Protein AF-A0A1H0B2C4-F1 (afdb_monomer_lite)

Sequence (68 aa):
MKKAILAVVLNVVGVLLGVFSLMLLEGAIELAVEGGADAAAAFFMLPLAAILAAVSLGMLWGCGRLRA

Organism: NCBI:txid332524

Radius of gyration: 15.41 Å; chains: 1; bounding box: 36×14×46 Å

Structure (mmCIF, N/CA/C/O backbone):
data_AF-A0A1H0B2C4-F1
#
_entry.id   AF-A0A1H0B2C4-F1
#
loop_
_atom_site.group_PDB
_atom_site.id
_atom_site.type_symbol
_atom_site.label_atom_id
_atom_site.label_alt_id
_atom_site.labe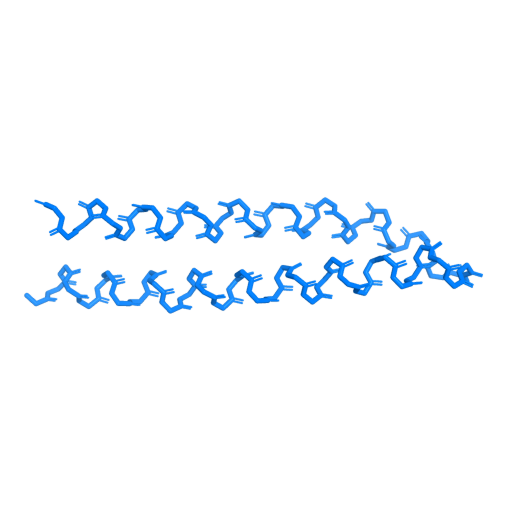l_comp_id
_atom_site.label_asym_id
_atom_site.label_entity_id
_atom_site.label_seq_id
_atom_site.pdbx_PDB_ins_code
_atom_site.Cartn_x
_atom_site.Cartn_y
_atom_site.Cartn_z
_atom_site.occupancy
_atom_site.B_iso_or_equiv
_atom_site.auth_seq_id
_atom_site.auth_comp_id
_atom_site.auth_asym_id
_atom_site.auth_atom_id
_atom_site.pdbx_PDB_model_num
ATOM 1 N N . MET A 1 1 ? -21.795 -0.845 19.299 1.00 65.06 1 MET A N 1
ATOM 2 C CA . MET A 1 1 ? -21.731 -1.794 18.159 1.00 65.06 1 MET A CA 1
ATOM 3 C C . MET A 1 1 ? -21.337 -1.146 16.829 1.00 65.06 1 MET A C 1
ATOM 5 O O . MET A 1 1 ? -20.349 -1.585 16.264 1.00 65.06 1 MET A O 1
ATOM 9 N N . LYS A 1 2 ? -22.008 -0.086 16.341 1.00 77.62 2 LYS A N 1
ATOM 10 C CA . LYS A 1 2 ? -21.699 0.534 15.025 1.00 77.62 2 LYS A CA 1
ATOM 11 C C . LYS A 1 2 ? -20.222 0.936 14.830 1.00 77.62 2 LYS A C 1
ATOM 13 O O . LYS A 1 2 ? -19.645 0.640 13.794 1.00 77.62 2 LYS A O 1
ATOM 18 N N . LYS A 1 3 ? -19.587 1.535 15.849 1.00 79.25 3 LYS A N 1
ATOM 19 C CA . LYS A 1 3 ? -18.157 1.909 15.815 1.00 79.25 3 LYS A CA 1
ATOM 20 C C . LYS A 1 3 ? -17.214 0.701 15.738 1.00 79.25 3 LYS A C 1
ATOM 22 O O . LYS A 1 3 ? -16.218 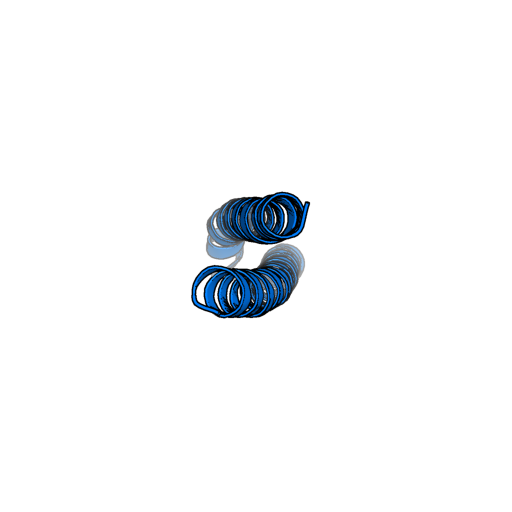0.753 15.033 1.00 79.25 3 LYS A O 1
ATOM 27 N N . ALA A 1 4 ? -17.555 -0.392 16.424 1.00 82.56 4 ALA A N 1
ATOM 28 C CA . ALA A 1 4 ? -16.765 -1.621 16.403 1.00 82.56 4 ALA A CA 1
ATOM 29 C C . ALA A 1 4 ? -16.811 -2.284 15.020 1.00 82.56 4 ALA A C 1
ATOM 31 O O . ALA A 1 4 ? -15.773 -2.671 14.498 1.00 82.56 4 ALA A O 1
ATOM 32 N N . ILE A 1 5 ? -17.993 -2.333 14.395 1.00 86.50 5 ILE A N 1
ATOM 33 C CA . ILE A 1 5 ? -18.159 -2.840 13.025 1.00 86.50 5 ILE A CA 1
ATOM 34 C C . ILE A 1 5 ? -17.352 -1.982 12.044 1.00 86.50 5 ILE A C 1
ATOM 36 O O . ILE A 1 5 ? -16.589 -2.524 11.253 1.00 86.50 5 ILE A O 1
ATOM 40 N N . LEU A 1 6 ? -17.447 -0.651 12.141 1.00 85.94 6 LEU A N 1
ATOM 41 C CA . LEU A 1 6 ? -16.670 0.261 11.296 1.00 85.94 6 LEU A CA 1
ATOM 42 C C . LEU A 1 6 ? -15.156 0.057 11.460 1.00 85.94 6 LEU A C 1
ATOM 44 O O . LEU A 1 6 ? -14.434 0.019 10.468 1.00 85.94 6 LEU A O 1
ATOM 48 N N . ALA A 1 7 ? -14.678 -0.119 12.694 1.00 87.19 7 ALA A N 1
ATOM 49 C CA . ALA A 1 7 ? -13.273 -0.397 12.966 1.00 87.19 7 ALA A CA 1
ATOM 50 C C . ALA A 1 7 ? -12.828 -1.731 12.344 1.00 87.19 7 ALA A C 1
ATOM 52 O O . ALA A 1 7 ? -11.763 -1.794 11.743 1.00 87.19 7 ALA A O 1
ATOM 53 N N . VAL A 1 8 ? -13.638 -2.791 12.441 1.00 90.25 8 VAL A N 1
ATOM 54 C CA . VAL A 1 8 ? -13.332 -4.084 11.802 1.00 90.25 8 VAL A CA 1
ATOM 55 C C . VAL A 1 8 ? -13.269 -3.942 10.282 1.00 90.25 8 VAL A C 1
ATOM 57 O O . VAL A 1 8 ? -12.300 -4.395 9.680 1.00 90.25 8 VAL A O 1
ATOM 60 N N . VAL A 1 9 ? -14.243 -3.265 9.669 1.00 90.81 9 VAL A N 1
ATOM 61 C CA . VAL A 1 9 ? -14.277 -3.052 8.213 1.00 90.81 9 VAL A CA 1
ATOM 62 C C . VAL A 1 9 ? -13.055 -2.263 7.744 1.00 90.81 9 VAL A C 1
ATOM 64 O O . VAL A 1 9 ? -12.384 -2.696 6.813 1.00 90.81 9 VAL A O 1
ATOM 67 N N . LEU A 1 10 ? -12.711 -1.158 8.414 1.00 91.00 10 LEU A N 1
ATOM 68 C CA . LEU A 1 10 ? -11.515 -0.372 8.086 1.00 91.00 10 LEU A CA 1
ATOM 69 C C . LEU A 1 10 ? -10.227 -1.184 8.229 1.00 91.00 10 LEU A C 1
ATOM 71 O O . LEU A 1 10 ? -9.308 -1.008 7.436 1.00 91.00 10 LEU A O 1
ATOM 75 N N . ASN A 1 11 ? -10.164 -2.084 9.212 1.00 92.69 11 ASN A N 1
ATOM 76 C CA . ASN A 1 11 ? -9.007 -2.951 9.391 1.00 92.69 11 ASN A CA 1
ATOM 77 C C . ASN A 1 11 ? -8.882 -3.954 8.241 1.00 92.69 11 ASN A C 1
ATOM 79 O O . ASN A 1 11 ? -7.833 -4.030 7.614 1.00 92.69 11 ASN A O 1
ATOM 83 N N . VAL A 1 12 ? -9.964 -4.673 7.922 1.00 94.44 12 VAL A N 1
ATOM 84 C CA . VAL A 1 12 ? -9.964 -5.669 6.840 1.00 94.44 12 VAL A CA 1
ATOM 85 C C . VAL A 1 12 ? -9.640 -5.007 5.503 1.00 94.44 12 VAL A C 1
ATOM 87 O O . VAL A 1 12 ? -8.755 -5.474 4.793 1.00 94.44 12 VAL A O 1
ATOM 90 N N . VAL A 1 13 ? -10.291 -3.887 5.177 1.00 94.75 13 VAL A N 1
ATOM 91 C CA . VAL A 1 13 ? -10.029 -3.158 3.927 1.00 94.75 13 VAL A CA 1
ATOM 92 C C . VAL A 1 13 ? -8.606 -2.601 3.906 1.00 94.75 13 VAL A C 1
ATOM 94 O O . VAL A 1 13 ? -7.922 -2.735 2.895 1.00 94.75 13 VAL A O 1
ATOM 97 N N . GLY A 1 14 ? -8.129 -2.040 5.020 1.00 93.00 14 GLY A N 1
ATOM 98 C CA . GLY A 1 14 ? -6.761 -1.542 5.139 1.00 93.00 14 GLY A CA 1
ATOM 99 C C . GLY A 1 14 ? -5.725 -2.638 4.892 1.00 93.00 14 GLY A C 1
ATOM 100 O O . GLY A 1 14 ? -4.812 -2.440 4.094 1.00 93.00 14 GLY A O 1
ATOM 101 N N . VAL A 1 15 ? -5.891 -3.817 5.498 1.00 95.50 15 VAL A N 1
ATOM 102 C CA . VAL A 1 15 ? -4.997 -4.966 5.275 1.00 95.50 15 VAL A CA 1
ATOM 103 C C . VAL A 1 15 ? -5.043 -5.426 3.817 1.00 95.50 15 VAL A C 1
ATOM 105 O O . VAL A 1 15 ? -3.987 -5.590 3.210 1.00 95.50 15 VAL A O 1
ATOM 108 N N . LEU A 1 16 ? -6.234 -5.586 3.232 1.00 96.62 16 LEU A N 1
ATOM 109 C CA . LEU A 1 16 ? -6.376 -6.024 1.837 1.00 96.62 16 LEU A CA 1
ATOM 110 C C . LEU A 1 16 ? -5.730 -5.040 0.854 1.00 96.62 16 LEU A C 1
ATOM 112 O O . LEU A 1 16 ? -5.032 -5.467 -0.063 1.00 96.62 16 LEU A O 1
ATOM 116 N N . LEU A 1 17 ? -5.901 -3.733 1.074 1.00 95.88 17 LEU A N 1
ATOM 117 C CA . LEU A 1 17 ? -5.232 -2.698 0.282 1.00 95.88 17 LEU A CA 1
ATOM 118 C C . LEU A 1 17 ? -3.711 -2.751 0.434 1.00 95.88 17 LEU A C 1
ATOM 120 O O . LEU A 1 17 ? -3.000 -2.547 -0.546 1.00 95.88 17 LEU A O 1
ATOM 124 N N . GLY A 1 18 ? -3.213 -3.053 1.634 1.00 95.56 18 GLY A N 1
ATOM 125 C CA . GLY A 1 18 ? -1.783 -3.223 1.879 1.00 95.56 18 GLY A 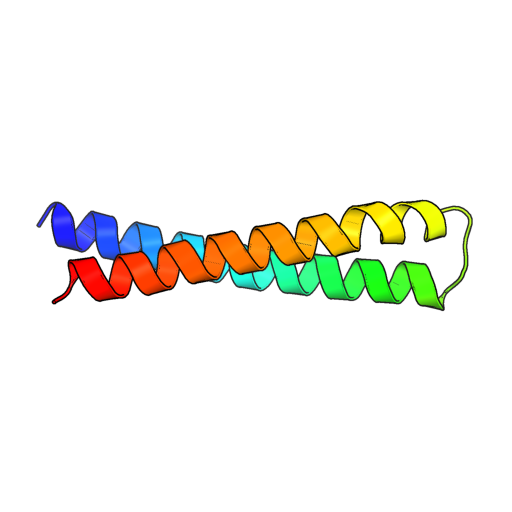CA 1
ATOM 126 C C . GLY A 1 18 ? -1.210 -4.412 1.108 1.00 95.56 18 GLY A C 1
ATOM 127 O O . GLY A 1 18 ? -0.216 -4.266 0.404 1.00 95.56 18 GLY A O 1
ATOM 128 N N . VAL A 1 19 ? -1.873 -5.571 1.167 1.00 97.06 19 VAL A N 1
ATOM 129 C CA . 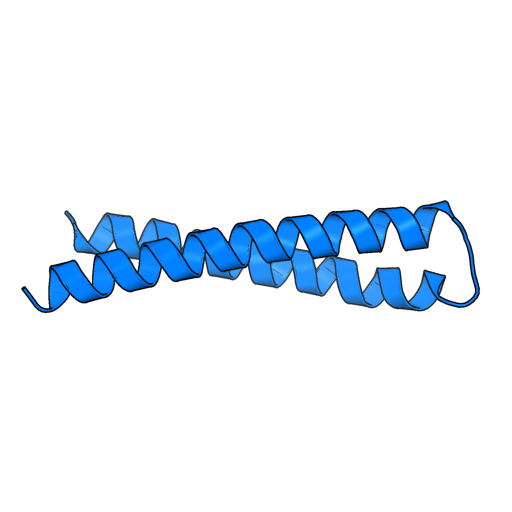VAL A 1 19 ? -1.463 -6.769 0.412 1.00 97.06 19 VAL A CA 1
ATOM 130 C C . VAL A 1 19 ? -1.494 -6.505 -1.094 1.00 97.06 19 VAL A C 1
ATOM 132 O O . VAL A 1 19 ? -0.528 -6.800 -1.792 1.00 97.06 19 VAL A O 1
ATOM 135 N N . PHE A 1 20 ? -2.569 -5.895 -1.594 1.00 95.38 20 PHE A N 1
ATOM 136 C CA . PHE A 1 20 ? -2.695 -5.558 -3.011 1.00 95.38 20 PHE A CA 1
ATOM 137 C C . PHE A 1 20 ? -1.623 -4.559 -3.470 1.00 95.38 20 PHE A C 1
ATOM 139 O O . PHE A 1 20 ? -1.046 -4.713 -4.544 1.00 95.38 20 PHE A O 1
ATOM 146 N N . SER A 1 21 ? -1.302 -3.568 -2.637 1.00 96.56 21 SER A N 1
ATOM 147 C CA . SER A 1 21 ? -0.211 -2.630 -2.896 1.00 96.56 21 SER A CA 1
ATOM 148 C C . SER A 1 21 ? 1.143 -3.327 -3.023 1.00 96.56 21 SER A C 1
ATOM 150 O O . SER A 1 21 ? 1.944 -2.912 -3.857 1.00 96.56 21 SER A O 1
ATOM 152 N N . LEU A 1 22 ? 1.421 -4.336 -2.195 1.00 95.81 22 LEU A N 1
ATOM 153 C CA . LEU A 1 22 ? 2.674 -5.088 -2.265 1.00 95.81 22 LEU A CA 1
ATOM 154 C C . LEU A 1 22 ? 2.740 -5.936 -3.537 1.00 95.81 22 LEU A C 1
ATOM 156 O O . LEU A 1 22 ? 3.765 -5.913 -4.205 1.00 95.81 22 LEU A O 1
ATOM 160 N N . MET A 1 23 ? 1.637 -6.586 -3.921 1.00 95.38 23 MET A N 1
ATOM 161 C CA . MET A 1 23 ? 1.556 -7.322 -5.191 1.00 95.38 23 MET A CA 1
ATOM 162 C C . MET A 1 23 ? 1.789 -6.410 -6.400 1.00 95.38 23 MET A C 1
ATOM 164 O O . MET A 1 23 ? 2.513 -6.773 -7.321 1.00 95.38 23 MET A O 1
ATOM 168 N N . LEU A 1 24 ? 1.206 -5.206 -6.398 1.00 94.38 24 LEU A N 1
ATOM 169 C CA . LEU A 1 24 ? 1.448 -4.230 -7.463 1.00 94.38 24 LEU A CA 1
ATOM 170 C C . LEU A 1 24 ? 2.899 -3.751 -7.496 1.00 94.38 24 LEU A C 1
ATOM 172 O O . LEU A 1 24 ? 3.441 -3.554 -8.578 1.00 94.38 24 LEU A O 1
ATOM 176 N N . LEU A 1 25 ? 3.521 -3.549 -6.333 1.00 93.94 25 LEU A N 1
ATOM 177 C CA . LEU A 1 25 ? 4.927 -3.168 -6.256 1.00 93.94 25 LEU A CA 1
ATOM 178 C C . LEU A 1 25 ? 5.832 -4.281 -6.795 1.00 93.94 25 LEU A C 1
ATOM 180 O O . LEU A 1 25 ? 6.749 -3.992 -7.555 1.00 93.94 25 LEU A O 1
ATOM 184 N N . GLU A 1 26 ? 5.558 -5.530 -6.425 1.00 93.88 26 GLU A N 1
ATOM 185 C CA . GLU A 1 26 ? 6.285 -6.705 -6.907 1.00 93.88 26 GLU A CA 1
ATOM 186 C C . GLU A 1 26 ? 6.189 -6.819 -8.433 1.00 93.88 26 GLU A C 1
ATOM 188 O O . GLU A 1 26 ? 7.220 -6.812 -9.102 1.00 93.88 26 GLU A O 1
ATOM 193 N N . GLY A 1 27 ? 4.975 -6.760 -8.991 1.00 91.62 27 GLY A N 1
ATOM 194 C CA . GLY A 1 27 ? 4.778 -6.774 -10.444 1.00 91.62 27 GLY A CA 1
ATOM 195 C C . GLY A 1 27 ? 5.403 -5.568 -11.159 1.00 91.62 27 GLY A C 1
ATOM 196 O O . GLY A 1 27 ? 5.944 -5.706 -12.253 1.00 91.62 27 GLY A O 1
ATOM 197 N N . ALA A 1 28 ? 5.398 -4.380 -10.544 1.00 90.31 28 ALA A N 1
ATOM 198 C CA . ALA A 1 28 ? 6.067 -3.205 -11.106 1.00 90.31 28 ALA A CA 1
ATOM 199 C C . ALA A 1 28 ? 7.590 -3.383 -11.166 1.00 90.31 28 ALA A C 1
ATOM 201 O O . ALA A 1 28 ? 8.217 -2.981 -12.146 1.00 90.31 28 ALA A O 1
ATOM 202 N N . ILE A 1 29 ? 8.187 -3.969 -10.124 1.00 90.94 29 ILE A N 1
ATOM 203 C CA . ILE A 1 29 ? 9.623 -4.256 -10.080 1.00 90.94 29 ILE A CA 1
ATOM 204 C C . ILE A 1 29 ? 9.972 -5.326 -11.114 1.00 90.94 29 ILE A C 1
ATOM 206 O O . ILE A 1 29 ? 10.931 -5.144 -11.856 1.00 90.94 29 ILE A O 1
ATOM 210 N N . GLU A 1 30 ? 9.185 -6.396 -11.200 1.00 91.62 30 GLU A N 1
ATOM 211 C CA . GLU A 1 30 ? 9.369 -7.472 -12.178 1.00 91.62 30 GLU A CA 1
ATOM 212 C C . GLU A 1 30 ? 9.359 -6.921 -13.613 1.00 91.62 30 GLU A C 1
ATOM 214 O O . GLU A 1 30 ? 10.336 -7.087 -14.343 1.00 91.62 30 GLU A O 1
ATOM 219 N N . LEU A 1 31 ? 8.349 -6.120 -13.971 1.00 90.94 31 LEU A N 1
ATOM 220 C CA . LEU A 1 31 ? 8.266 -5.454 -15.278 1.00 90.94 31 LEU A CA 1
ATOM 221 C C . LEU A 1 31 ? 9.433 -4.493 -15.553 1.00 90.94 31 LEU A C 1
ATOM 223 O O . LEU A 1 31 ? 9.874 -4.361 -16.698 1.00 90.94 31 LEU A O 1
ATOM 227 N N . ALA A 1 32 ? 9.929 -3.800 -14.524 1.00 87.00 32 ALA A N 1
ATOM 228 C CA . ALA A 1 32 ? 11.071 -2.898 -14.655 1.00 87.00 32 ALA A CA 1
ATOM 229 C C . ALA A 1 32 ? 12.396 -3.652 -14.860 1.00 87.00 32 ALA A C 1
ATOM 231 O O . ALA A 1 32 ? 13.285 -3.138 -15.540 1.00 87.00 32 ALA A O 1
ATOM 232 N N . VAL A 1 33 ? 12.533 -4.843 -14.271 1.00 88.56 33 VAL A N 1
ATOM 233 C CA . VAL A 1 33 ? 13.745 -5.673 -14.339 1.00 88.56 33 VAL A CA 1
ATOM 234 C C . VAL A 1 33 ? 13.788 -6.504 -15.617 1.00 88.56 33 VAL A C 1
ATOM 236 O O . VAL A 1 33 ? 14.836 -6.559 -16.259 1.00 88.56 33 VAL A O 1
ATOM 239 N N . GLU A 1 34 ? 12.679 -7.134 -16.005 1.00 87.88 34 GLU A N 1
ATOM 240 C CA . GLU A 1 34 ? 12.635 -8.019 -17.177 1.00 87.88 34 GLU A CA 1
ATOM 241 C C . GLU A 1 34 ? 12.768 -7.265 -18.506 1.00 87.88 34 GLU A C 1
ATOM 243 O O . GLU A 1 34 ? 13.200 -7.850 -19.497 1.00 87.88 34 GLU A O 1
ATOM 248 N N . GLY A 1 35 ? 12.465 -5.962 -18.526 1.00 74.25 35 GLY A N 1
ATOM 249 C CA . GLY A 1 35 ? 12.750 -5.093 -19.666 1.00 74.25 35 GLY A CA 1
ATOM 250 C C . GLY A 1 35 ? 12.040 -5.543 -20.946 1.00 74.25 35 GLY A C 1
ATOM 251 O O . GLY A 1 35 ? 12.667 -6.037 -21.879 1.00 74.25 35 GLY A O 1
ATOM 252 N N . GLY A 1 36 ? 10.722 -5.339 -21.005 1.00 76.44 36 GLY A N 1
ATOM 253 C CA . GLY A 1 36 ? 9.882 -5.648 -22.168 1.00 76.44 36 GLY A CA 1
ATOM 254 C C . GLY A 1 36 ? 9.108 -4.439 -22.699 1.00 76.44 36 GLY A C 1
ATOM 255 O O . GLY A 1 36 ? 9.257 -3.318 -22.211 1.00 76.44 36 GLY A O 1
ATOM 256 N N . ALA A 1 37 ? 8.228 -4.670 -23.680 1.00 72.56 37 ALA A N 1
ATOM 257 C CA . ALA A 1 37 ? 7.320 -3.639 -24.205 1.00 72.56 37 ALA A CA 1
ATOM 258 C C . ALA A 1 37 ? 6.454 -2.999 -23.098 1.00 72.56 37 ALA A C 1
ATOM 260 O O . ALA A 1 37 ? 6.096 -1.825 -23.182 1.00 72.56 37 ALA A O 1
ATOM 261 N N . ASP A 1 38 ? 6.203 -3.755 -22.027 1.00 78.12 38 ASP A N 1
ATOM 262 C CA . ASP A 1 38 ? 5.392 -3.355 -20.881 1.00 78.12 38 ASP A CA 1
ATOM 263 C C . ASP A 1 38 ? 6.196 -2.685 -19.749 1.00 78.12 38 ASP A C 1
ATOM 265 O O . ASP A 1 38 ? 5.618 -2.292 -18.737 1.00 78.12 38 ASP A O 1
ATOM 269 N N . ALA A 1 39 ? 7.507 -2.456 -19.908 1.00 79.94 39 ALA A N 1
ATOM 270 C CA . ALA A 1 39 ? 8.319 -1.747 -18.907 1.00 79.94 39 ALA A CA 1
ATOM 271 C C . ALA A 1 39 ? 7.819 -0.309 -18.650 1.00 79.94 39 ALA A C 1
ATOM 273 O O . ALA A 1 39 ? 7.991 0.243 -17.563 1.00 79.94 39 ALA A O 1
ATOM 274 N N . ALA A 1 40 ? 7.128 0.296 -19.623 1.00 82.38 40 ALA A N 1
ATOM 275 C CA . ALA A 1 40 ? 6.456 1.581 -19.444 1.00 82.38 40 ALA A CA 1
ATOM 276 C C . ALA A 1 40 ? 5.315 1.515 -18.407 1.00 82.38 40 ALA A C 1
ATOM 278 O O . ALA A 1 40 ? 5.045 2.509 -17.733 1.00 82.38 40 ALA A O 1
ATOM 279 N N . ALA A 1 41 ? 4.668 0.356 -18.232 1.00 82.31 41 ALA A N 1
ATOM 280 C CA . ALA A 1 41 ? 3.609 0.169 -17.243 1.00 82.31 41 ALA A CA 1
ATOM 281 C C . ALA A 1 41 ? 4.153 0.198 -15.804 1.00 82.31 41 ALA A C 1
ATOM 283 O O . ALA A 1 41 ? 3.471 0.706 -14.910 1.00 82.31 41 ALA A O 1
ATOM 284 N N . ALA A 1 42 ? 5.402 -0.234 -15.586 1.00 85.12 42 ALA A N 1
ATOM 285 C CA . ALA A 1 42 ? 6.063 -0.161 -14.282 1.00 85.12 42 ALA A CA 1
ATOM 286 C C . ALA A 1 42 ? 6.101 1.278 -13.732 1.00 85.12 42 ALA A C 1
ATOM 288 O O . ALA A 1 42 ? 5.849 1.493 -12.545 1.00 85.12 42 ALA A O 1
ATOM 289 N N . PHE A 1 43 ? 6.308 2.278 -14.602 1.00 83.44 43 PHE A N 1
ATOM 290 C CA . PHE A 1 43 ? 6.306 3.697 -14.219 1.00 83.44 43 PHE A CA 1
ATOM 291 C C . PHE A 1 43 ? 4.960 4.179 -13.670 1.00 83.44 43 PHE A C 1
ATOM 293 O O . PHE A 1 43 ? 4.938 5.090 -12.844 1.00 83.44 43 PHE A O 1
ATOM 300 N N . PHE A 1 44 ? 3.845 3.581 -14.095 1.00 86.38 44 PHE A N 1
ATOM 301 C CA . PHE A 1 44 ? 2.510 3.914 -13.587 1.00 86.38 44 PHE A CA 1
ATOM 302 C C . PHE A 1 44 ? 2.116 3.062 -12.378 1.00 86.38 44 PHE A C 1
ATOM 304 O O . PHE A 1 44 ? 1.400 3.536 -11.493 1.00 86.38 44 PHE A O 1
ATOM 311 N N . MET A 1 45 ? 2.602 1.822 -12.308 1.00 87.44 45 MET A N 1
ATOM 312 C CA . MET A 1 45 ? 2.305 0.910 -11.206 1.00 87.44 45 MET A CA 1
ATOM 313 C C . MET A 1 45 ? 3.018 1.300 -9.906 1.00 87.44 45 MET A C 1
ATOM 315 O O . MET A 1 45 ? 2.420 1.189 -8.837 1.00 87.44 45 MET A O 1
ATOM 319 N N . LEU A 1 46 ? 4.247 1.822 -9.975 1.00 88.56 46 LEU A N 1
ATOM 320 C CA . LEU A 1 46 ? 5.028 2.212 -8.791 1.00 88.56 46 LEU A CA 1
ATOM 321 C C . LEU A 1 46 ? 4.358 3.336 -7.967 1.00 88.56 46 LEU A C 1
ATOM 323 O O . LEU A 1 46 ? 4.170 3.165 -6.758 1.00 88.56 46 LEU A O 1
ATOM 327 N N . PRO A 1 47 ? 3.919 4.458 -8.576 1.00 91.56 47 PRO A N 1
ATOM 328 C CA . PRO A 1 47 ? 3.16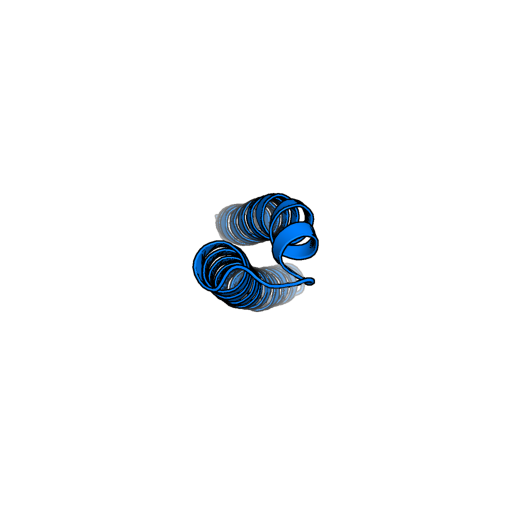5 5.491 -7.868 1.00 91.56 47 PRO A CA 1
ATOM 329 C C . PRO A 1 47 ? 1.820 4.978 -7.347 1.00 91.56 47 PRO A C 1
ATOM 331 O O . PRO A 1 47 ? 1.413 5.333 -6.241 1.00 91.56 47 PRO A O 1
ATOM 334 N N . LEU A 1 48 ? 1.135 4.125 -8.118 1.00 92.69 48 LEU A N 1
ATOM 335 C CA . LEU A 1 48 ? -0.147 3.551 -7.714 1.00 92.69 48 LEU A CA 1
ATOM 336 C C . LEU A 1 48 ? 0.002 2.673 -6.465 1.00 92.69 48 LEU A C 1
ATOM 338 O O . LEU A 1 48 ? -0.774 2.825 -5.521 1.00 92.69 48 LEU A O 1
ATOM 342 N N . ALA A 1 49 ? 1.024 1.815 -6.426 1.00 93.50 49 ALA A N 1
ATOM 343 C CA . ALA A 1 49 ? 1.364 1.028 -5.247 1.00 93.50 49 ALA A CA 1
ATOM 344 C C . ALA A 1 49 ? 1.637 1.943 -4.040 1.00 93.50 49 ALA A C 1
ATOM 346 O O . ALA A 1 49 ? 1.032 1.768 -2.987 1.00 93.50 49 ALA A O 1
ATOM 347 N N . ALA A 1 50 ? 2.449 2.993 -4.194 1.00 92.81 50 ALA A N 1
ATOM 348 C CA . ALA A 1 50 ? 2.733 3.926 -3.100 1.00 92.81 50 ALA A CA 1
ATOM 349 C C . ALA A 1 50 ? 1.466 4.616 -2.545 1.00 92.81 50 ALA A C 1
ATOM 351 O O . ALA A 1 50 ? 1.304 4.736 -1.327 1.00 92.81 50 ALA A O 1
ATOM 352 N N . ILE A 1 51 ? 0.542 5.031 -3.418 1.00 95.75 51 ILE A N 1
ATOM 353 C CA . ILE A 1 51 ? -0.739 5.630 -3.010 1.00 95.75 51 ILE A CA 1
ATOM 354 C C . ILE A 1 51 ? -1.584 4.613 -2.236 1.00 95.75 51 ILE A C 1
ATOM 356 O O . ILE A 1 51 ? -2.119 4.939 -1.175 1.00 95.75 51 ILE A O 1
ATOM 360 N N . LEU A 1 52 ? -1.693 3.378 -2.728 1.00 95.25 52 LEU A N 1
ATOM 361 C CA . LEU A 1 52 ? -2.480 2.330 -2.073 1.00 95.25 52 LEU A CA 1
ATOM 362 C C . LEU A 1 52 ? -1.900 1.942 -0.708 1.00 95.25 52 LEU A C 1
ATOM 364 O O . LEU A 1 52 ? -2.665 1.785 0.248 1.00 95.25 52 LEU A O 1
ATOM 368 N N . ALA A 1 53 ? -0.573 1.884 -0.577 1.00 94.75 53 ALA A N 1
ATOM 369 C CA . ALA A 1 53 ? 0.098 1.716 0.710 1.00 94.75 53 ALA A CA 1
ATOM 370 C C . ALA A 1 53 ? -0.243 2.858 1.684 1.00 94.75 53 ALA A C 1
ATOM 372 O O . ALA A 1 53 ? -0.580 2.606 2.842 1.00 94.75 53 ALA A O 1
ATOM 373 N N . ALA A 1 54 ? -0.225 4.115 1.227 1.00 95.19 54 ALA A N 1
ATOM 374 C CA . ALA A 1 54 ? -0.573 5.263 2.065 1.00 95.19 54 ALA A CA 1
ATOM 375 C C . ALA A 1 54 ? -2.043 5.230 2.523 1.00 95.19 54 ALA A C 1
ATOM 377 O O . ALA A 1 54 ? -2.335 5.492 3.694 1.00 95.19 54 ALA A O 1
ATOM 378 N N . VAL A 1 55 ? -2.971 4.859 1.634 1.00 94.75 55 VAL A N 1
ATOM 379 C CA . VAL A 1 55 ? -4.396 4.696 1.973 1.00 94.75 55 VAL A CA 1
ATOM 380 C C . VAL A 1 55 ? -4.590 3.555 2.974 1.00 94.75 55 VAL A C 1
ATOM 382 O O . VAL A 1 55 ? -5.316 3.725 3.956 1.00 94.75 55 VAL A O 1
ATOM 385 N N . SER A 1 56 ? -3.906 2.426 2.772 1.00 95.38 56 SER A N 1
ATOM 386 C CA . SER A 1 56 ? -3.899 1.291 3.702 1.00 95.38 56 SE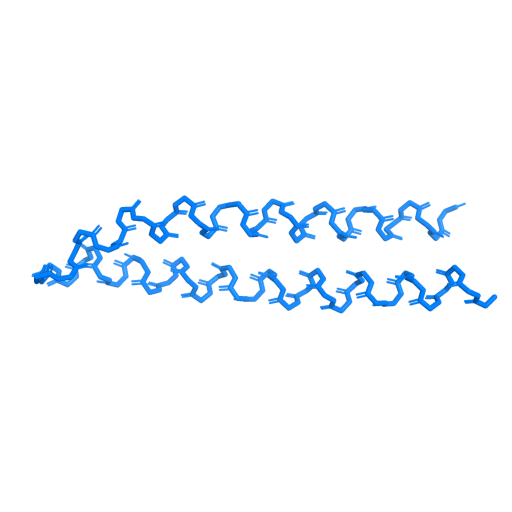R A CA 1
ATOM 387 C C . SER A 1 56 ? -3.452 1.723 5.102 1.00 95.38 56 SER A C 1
ATOM 389 O O . SER A 1 56 ? -4.184 1.523 6.076 1.00 95.38 56 SER A O 1
ATOM 391 N N . LEU A 1 57 ? -2.308 2.408 5.204 1.00 93.56 57 LEU A N 1
ATOM 392 C CA . LEU A 1 57 ? -1.794 2.931 6.472 1.00 93.56 57 LEU A CA 1
ATOM 393 C C . LEU A 1 57 ? -2.769 3.921 7.119 1.00 93.56 57 LEU A C 1
ATOM 395 O O . LEU A 1 57 ? -3.014 3.839 8.323 1.00 93.56 57 LEU A O 1
ATOM 399 N N . GLY A 1 58 ? -3.376 4.813 6.333 1.00 92.06 58 GLY A N 1
ATOM 400 C CA . GLY A 1 58 ? -4.388 5.752 6.816 1.00 92.06 58 GLY A CA 1
ATOM 401 C C . GLY A 1 58 ? -5.616 5.051 7.406 1.00 92.06 58 GLY A C 1
ATOM 402 O O . GLY A 1 58 ? -6.088 5.432 8.480 1.00 92.06 58 GLY A O 1
ATOM 403 N N . MET A 1 59 ? -6.101 3.989 6.759 1.00 89.44 59 MET A N 1
ATOM 404 C CA . MET A 1 59 ? -7.214 3.177 7.264 1.00 89.44 59 MET A CA 1
ATOM 405 C C . MET A 1 59 ? -6.849 2.424 8.548 1.00 89.44 59 MET A C 1
ATOM 407 O O . MET A 1 59 ? -7.647 2.388 9.489 1.00 89.44 59 MET A O 1
ATOM 411 N N . LEU A 1 60 ? -5.637 1.870 8.623 1.00 88.75 60 LEU A N 1
ATOM 412 C CA . LEU A 1 60 ? -5.156 1.137 9.796 1.00 88.75 60 LEU A CA 1
ATOM 413 C C . LEU A 1 60 ? -4.916 2.067 10.996 1.00 88.75 60 LEU A C 1
ATOM 415 O O . LEU A 1 60 ? -5.380 1.774 12.103 1.00 88.75 60 LEU A O 1
ATOM 419 N N . TRP A 1 61 ? -4.291 3.228 10.788 1.00 87.31 61 TRP A N 1
ATOM 420 C CA . TRP A 1 61 ? -4.138 4.247 11.833 1.00 87.31 61 TRP A CA 1
ATOM 421 C C . TRP A 1 61 ? -5.474 4.856 12.258 1.00 87.31 61 TRP A C 1
ATOM 423 O O . TRP A 1 61 ? -5.718 5.034 13.456 1.00 87.31 61 TRP A O 1
ATOM 433 N N . GLY A 1 62 ? -6.366 5.132 11.304 1.00 80.25 62 GLY A N 1
ATOM 434 C CA . GLY A 1 62 ? -7.723 5.599 11.581 1.00 80.25 62 GLY A CA 1
ATOM 435 C C . GLY A 1 62 ? -8.513 4.593 12.418 1.00 80.25 62 GLY A C 1
ATOM 436 O O . GLY A 1 62 ? -9.189 4.975 13.374 1.00 80.25 62 GLY A O 1
ATOM 437 N N . CYS A 1 63 ? -8.360 3.295 12.143 1.00 75.31 63 CYS A N 1
ATOM 438 C CA . CYS A 1 63 ? -8.934 2.237 12.967 1.00 75.31 63 CYS A CA 1
ATOM 439 C C . CYS A 1 63 ? -8.372 2.236 14.400 1.00 75.31 63 CYS A C 1
ATOM 441 O O . CYS A 1 63 ? -9.133 2.006 15.342 1.00 75.31 63 CYS A O 1
ATOM 443 N N . GLY A 1 64 ? -7.073 2.493 14.585 1.00 70.56 64 GLY A N 1
ATOM 444 C CA . GLY A 1 64 ? -6.455 2.603 15.911 1.00 70.56 64 GLY A CA 1
ATOM 445 C C . GLY A 1 64 ? -7.072 3.722 16.756 1.00 70.56 64 GLY A C 1
ATOM 446 O O . GLY A 1 64 ? -7.372 3.515 17.930 1.00 70.56 64 GLY A O 1
ATOM 447 N N . ARG A 1 65 ? -7.371 4.871 16.138 1.00 71.06 65 ARG A N 1
ATOM 448 C CA . ARG A 1 65 ? -8.043 6.005 16.802 1.00 71.06 65 ARG A CA 1
ATOM 449 C C . ARG A 1 65 ? -9.518 5.770 17.123 1.00 71.06 65 ARG A C 1
ATOM 451 O O . ARG A 1 65 ? -10.038 6.413 18.019 1.00 71.06 65 ARG A O 1
ATOM 458 N N . LEU A 1 66 ? -10.201 4.880 16.403 1.00 64.62 66 LEU A N 1
ATOM 459 C CA . LEU A 1 66 ? -11.608 4.542 16.667 1.00 64.62 66 LEU A CA 1
ATOM 460 C C . LEU A 1 66 ? -11.788 3.580 17.853 1.00 64.62 66 LEU A C 1
ATOM 462 O O . LEU A 1 66 ? -12.922 3.367 18.291 1.00 64.62 66 LEU A O 1
ATOM 466 N N . ARG A 1 67 ? -10.694 2.962 18.318 1.00 58.97 67 ARG A N 1
ATOM 467 C CA . ARG A 1 67 ? -10.665 2.034 19.458 1.00 58.97 67 ARG A CA 1
ATOM 468 C C . ARG A 1 67 ? -10.180 2.679 20.765 1.00 58.97 67 ARG A C 1
ATOM 470 O O . ARG A 1 67 ? -10.423 2.081 21.808 1.00 58.97 67 ARG A O 1
ATOM 477 N N . ALA A 1 68 ? -9.499 3.826 20.691 1.00 55.06 68 ALA A N 1
ATOM 478 C CA . ALA A 1 68 ? -9.108 4.658 21.834 1.00 55.06 68 ALA A CA 1
ATOM 479 C C . ALA A 1 68 ? -10.266 5.567 22.271 1.00 55.06 68 ALA A C 1
ATOM 481 O O . ALA A 1 68 ? -10.357 5.840 23.485 1.00 55.06 68 ALA A O 1
#

Secondary structure (DSSP, 8-state):
-HHHHHHHHHHHHHHHHHHHHHHHHHHHHHHHHHT-TTHHHHHHHHHHHHHHHHHHHHHHHHHHHHH-

pLDDT: mean 87.08, std 9.5, range [55.06, 97.06]

Foldseek 3Di:
DVLVVLLVVLLVQLVVLLVVLVVLLVVLVVLCVVDDPCVVVSVVSPVVSVVSNVSSVVSNVVSVVSVD